Protein AF-A0A8T6WAS5-F1 (afdb_monomer_lite)

Sequence (85 aa):
TLGVDYFTGWLTPRAINGLGDYFEFNLLPKIKGIYDKEQLAFTDLPYTEPKIDAVFLSHAHMDHMGHIAFLDEKIPIHCGYGTKI

Foldseek 3Di:
DPQPVPDPDDDDDDPQQQCAVCVVVVVDDQDAQWFAQSSCVNDPRHHDHHPDQAAEQEAQDCSGCVCVNGTHPNHYYDYDPRRDD

Radius of gyration: 15.74 Å; chains: 1; bounding box: 29×49×22 Å

Structure (mmCIF, N/CA/C/O backbone):
data_AF-A0A8T6WAS5-F1
#
_entry.i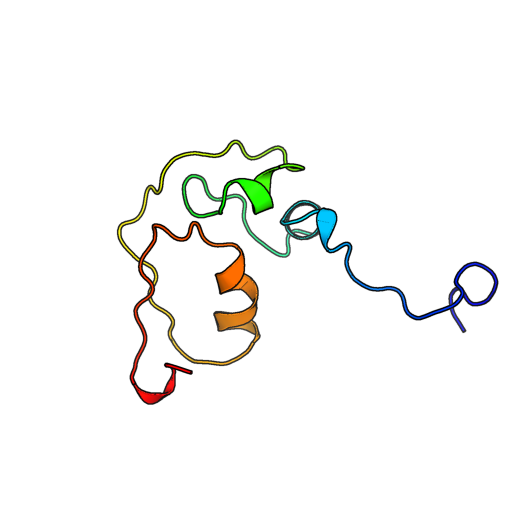d   AF-A0A8T6WAS5-F1
#
loop_
_atom_site.group_PDB
_atom_site.id
_atom_site.type_symbol
_atom_site.label_atom_id
_atom_site.label_alt_id
_atom_site.label_comp_id
_atom_site.label_asym_id
_atom_site.label_entity_id
_atom_site.label_seq_id
_atom_site.pdbx_PDB_ins_code
_atom_site.Cartn_x
_atom_site.Cartn_y
_atom_site.Cartn_z
_atom_site.occupancy
_atom_site.B_iso_or_equiv
_atom_site.auth_seq_id
_atom_site.auth_comp_id
_atom_site.auth_asym_id
_atom_site.auth_atom_id
_atom_site.pdbx_PDB_model_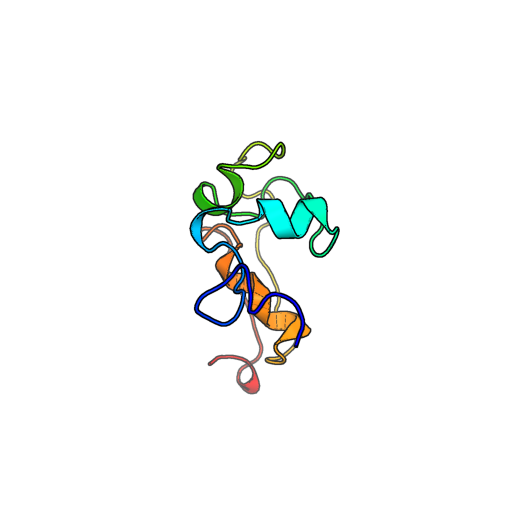num
ATOM 1 N N . THR A 1 1 ? 5.967 31.039 -12.767 1.00 58.66 1 THR A N 1
ATOM 2 C CA . THR A 1 1 ? 5.711 29.587 -12.604 1.00 58.66 1 THR A CA 1
ATOM 3 C C . THR A 1 1 ? 4.513 29.416 -11.692 1.00 58.66 1 THR A C 1
ATOM 5 O O . THR A 1 1 ? 4.260 30.304 -10.888 1.00 58.66 1 THR A O 1
ATOM 8 N N . LEU A 1 2 ? 3.718 28.355 -11.864 1.00 65.75 2 LEU A N 1
ATOM 9 C CA . LEU A 1 2 ? 2.499 28.147 -11.072 1.00 65.75 2 LEU A CA 1
ATOM 10 C C . LEU A 1 2 ? 2.841 28.118 -9.568 1.00 65.75 2 LEU A C 1
ATOM 12 O O . LEU A 1 2 ? 3.670 27.313 -9.157 1.00 65.75 2 LEU A O 1
ATOM 16 N N . GLY A 1 3 ? 2.220 28.986 -8.764 1.00 75.50 3 GLY A N 1
ATOM 17 C CA . GLY A 1 3 ? 2.239 28.884 -7.298 1.00 75.50 3 GLY A CA 1
ATOM 18 C C . GLY A 1 3 ? 3.419 29.514 -6.546 1.00 75.50 3 GLY A C 1
ATOM 19 O O . GLY A 1 3 ? 3.459 29.382 -5.328 1.00 75.50 3 GLY A O 1
ATOM 20 N N . VAL A 1 4 ? 4.344 30.225 -7.203 1.00 80.38 4 VAL A N 1
ATOM 21 C CA . VAL A 1 4 ? 5.508 30.842 -6.516 1.00 80.38 4 VAL A CA 1
ATOM 22 C C . VAL A 1 4 ? 5.148 31.919 -5.495 1.00 80.38 4 VAL A C 1
ATOM 24 O O . VAL A 1 4 ? 5.905 32.136 -4.557 1.00 80.38 4 VAL A O 1
ATOM 27 N N . ASP A 1 5 ? 3.984 32.550 -5.646 1.00 86.75 5 ASP A N 1
ATOM 28 C CA . ASP A 1 5 ? 3.487 33.547 -4.692 1.00 86.75 5 ASP A CA 1
ATOM 29 C C . ASP A 1 5 ? 2.876 32.902 -3.433 1.00 86.75 5 ASP A C 1
ATOM 31 O O . ASP A 1 5 ? 2.610 33.589 -2.450 1.00 86.75 5 ASP A O 1
ATOM 35 N N . TYR A 1 6 ? 2.647 31.582 -3.455 1.00 83.25 6 TYR A N 1
ATOM 36 C CA . TYR A 1 6 ? 1.919 30.854 -2.410 1.00 83.25 6 TYR A CA 1
ATOM 37 C C . TYR A 1 6 ? 2.734 29.737 -1.751 1.00 83.25 6 TYR A C 1
ATOM 39 O O . TYR A 1 6 ? 2.453 29.377 -0.609 1.00 83.25 6 TYR A O 1
ATOM 47 N N . PHE A 1 7 ? 3.741 29.187 -2.433 1.00 81.12 7 PHE A N 1
ATOM 48 C CA . PHE A 1 7 ? 4.514 28.045 -1.951 1.00 81.12 7 PHE A CA 1
ATOM 49 C C . PHE A 1 7 ? 6.014 28.330 -1.982 1.00 81.12 7 PHE A C 1
ATOM 51 O O . PHE A 1 7 ? 6.550 28.861 -2.951 1.00 81.12 7 PHE A O 1
ATOM 58 N N . THR A 1 8 ? 6.706 27.916 -0.922 1.00 82.38 8 THR A N 1
ATOM 59 C CA . THR A 1 8 ? 8.162 28.064 -0.775 1.00 82.38 8 THR A CA 1
ATOM 60 C C . THR A 1 8 ? 8.958 26.937 -1.445 1.00 82.38 8 THR A C 1
ATOM 62 O O . THR A 1 8 ? 10.186 26.984 -1.461 1.00 82.38 8 THR A O 1
ATOM 65 N N . GLY A 1 9 ? 8.285 25.927 -2.009 1.00 79.69 9 GLY A N 1
ATOM 66 C CA . GLY A 1 9 ? 8.910 24.764 -2.637 1.00 79.69 9 GLY A CA 1
ATOM 67 C C . GLY A 1 9 ? 7.955 23.969 -3.527 1.00 79.69 9 GLY A C 1
ATOM 68 O O . GLY A 1 9 ? 6.813 24.370 -3.758 1.00 79.69 9 GLY A O 1
ATOM 69 N N . TRP A 1 10 ? 8.440 22.835 -4.038 1.00 81.44 10 TRP A N 1
ATOM 70 C CA . TRP A 1 10 ? 7.637 21.914 -4.842 1.00 81.44 10 TRP A CA 1
ATOM 71 C C . TRP A 1 10 ? 6.491 21.329 -4.019 1.00 81.44 10 TRP A C 1
ATOM 73 O O . TRP A 1 10 ? 6.690 20.895 -2.885 1.00 81.44 10 TRP A O 1
ATOM 83 N N . LEU A 1 11 ? 5.301 21.283 -4.614 1.00 80.81 11 LEU A N 1
ATOM 84 C CA . LEU A 1 11 ? 4.173 20.567 -4.035 1.00 80.81 11 LEU A CA 1
ATOM 85 C C . LEU A 1 11 ? 4.452 19.064 -4.073 1.00 80.81 11 LEU A C 1
ATOM 87 O O . LEU A 1 11 ? 4.815 18.520 -5.116 1.00 80.81 11 LEU A O 1
ATOM 91 N N . THR A 1 12 ? 4.261 18.401 -2.938 1.00 81.12 12 THR A N 1
ATOM 92 C CA . THR A 1 12 ? 4.402 16.952 -2.796 1.00 81.12 12 THR A CA 1
ATOM 93 C C . THR A 1 12 ? 3.097 16.338 -2.282 1.00 81.12 12 THR A C 1
ATOM 95 O O . THR A 1 12 ? 2.294 17.036 -1.652 1.00 81.12 12 THR A O 1
ATOM 98 N N . PRO A 1 13 ? 2.852 15.040 -2.543 1.00 81.81 13 PRO A N 1
ATOM 99 C CA . PRO A 1 13 ? 1.726 14.327 -1.952 1.00 81.81 13 PRO A CA 1
ATOM 100 C C . PRO A 1 13 ? 1.733 14.406 -0.422 1.00 81.81 13 PRO A C 1
ATOM 102 O O . PRO A 1 13 ? 2.787 14.410 0.222 1.00 81.81 13 PRO A O 1
ATOM 105 N N . ARG A 1 14 ? 0.540 14.434 0.174 1.00 86.12 14 ARG A N 1
ATOM 106 C CA . ARG A 1 14 ? 0.375 14.519 1.627 1.00 86.12 14 ARG A CA 1
ATOM 107 C C . ARG A 1 14 ? 0.649 13.163 2.269 1.00 86.12 14 ARG A C 1
ATOM 109 O O . ARG A 1 14 ? -0.250 12.337 2.361 1.00 86.12 14 ARG A O 1
ATOM 116 N N . ALA A 1 15 ? 1.864 12.964 2.778 1.00 81.06 15 ALA A N 1
ATOM 117 C CA . ALA A 1 15 ? 2.277 11.694 3.388 1.00 81.06 15 ALA A CA 1
ATOM 118 C C . ALA A 1 15 ? 1.351 11.208 4.524 1.00 81.06 15 ALA A C 1
ATOM 120 O O . ALA A 1 15 ? 1.151 10.012 4.684 1.00 81.06 15 ALA A O 1
ATOM 121 N N . ILE A 1 16 ? 0.751 12.129 5.287 1.00 87.50 16 ILE A N 1
ATOM 122 C CA . ILE A 1 16 ? -0.127 11.796 6.422 1.00 87.50 16 ILE A CA 1
ATOM 123 C C . ILE A 1 16 ? -1.502 11.281 5.958 1.00 87.50 16 ILE A C 1
ATOM 125 O O . ILE A 1 16 ? -2.165 10.577 6.708 1.00 87.50 16 ILE A O 1
ATOM 129 N N . ASN A 1 17 ? -1.951 11.604 4.737 1.00 92.56 17 ASN A N 1
ATOM 130 C CA . ASN A 1 17 ? -3.322 11.306 4.300 1.00 92.56 17 ASN A CA 1
ATOM 131 C C . ASN A 1 17 ? -3.532 9.851 3.836 1.00 92.56 17 ASN A C 1
ATOM 133 O O . ASN A 1 17 ? -4.650 9.493 3.462 1.00 92.56 17 ASN A O 1
ATOM 137 N N . GLY A 1 18 ? -2.477 9.027 3.826 1.00 93.69 18 GLY A N 1
ATOM 138 C CA . GLY A 1 18 ? -2.537 7.637 3.370 1.00 93.69 18 GLY A CA 1
ATOM 139 C C . GLY A 1 18 ? -3.233 7.508 2.011 1.00 93.69 18 GLY A C 1
ATOM 140 O O . GLY A 1 18 ? -2.885 8.193 1.046 1.00 93.69 18 GLY A O 1
ATOM 141 N N . LEU A 1 19 ? -4.273 6.672 1.956 1.00 96.19 19 LEU A N 1
ATOM 142 C CA . LEU A 1 19 ? -5.065 6.400 0.752 1.00 96.19 19 LEU A CA 1
ATOM 143 C C . LEU A 1 19 ? -6.106 7.475 0.405 1.00 96.19 19 LEU A C 1
ATOM 145 O O . LEU A 1 19 ? -6.737 7.373 -0.647 1.00 96.19 19 LEU A O 1
ATOM 149 N N . GLY A 1 20 ? -6.291 8.507 1.235 1.00 95.88 20 GLY A N 1
ATOM 150 C CA . GLY A 1 20 ? -7.334 9.519 1.036 1.00 95.88 20 GLY A CA 1
ATOM 151 C C . GLY A 1 20 ? -7.272 10.183 -0.342 1.00 95.88 20 GLY A C 1
ATOM 152 O O . GLY A 1 20 ? -8.268 10.198 -1.062 1.00 95.88 20 GLY A O 1
ATOM 153 N N . ASP A 1 21 ? -6.087 10.646 -0.751 1.00 94.31 21 ASP A N 1
ATOM 154 C CA . ASP A 1 21 ? -5.898 11.301 -2.057 1.00 94.31 21 ASP A CA 1
ATOM 155 C C . ASP A 1 21 ? -6.037 10.303 -3.215 1.00 94.31 21 ASP A C 1
ATOM 157 O O . 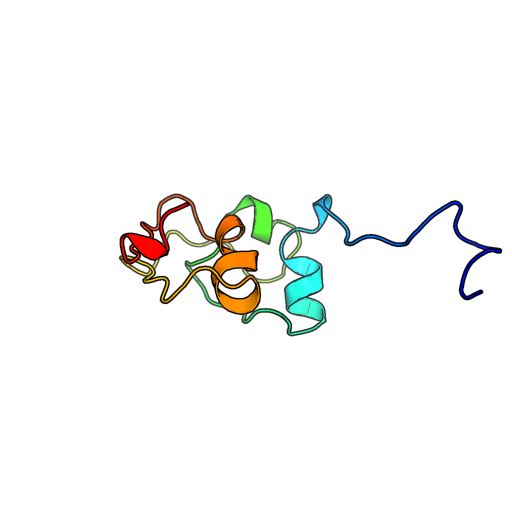ASP A 1 21 ? -6.607 10.620 -4.258 1.00 94.31 21 ASP A O 1
ATOM 161 N N . TYR A 1 22 ? -5.570 9.068 -3.024 1.00 95.31 22 TYR A N 1
ATOM 162 C CA . TYR A 1 22 ? -5.663 8.022 -4.041 1.00 95.31 22 TYR A CA 1
ATOM 163 C C . TYR A 1 22 ? -7.112 7.629 -4.330 1.00 95.31 22 TYR A C 1
ATOM 165 O O . TYR A 1 22 ? -7.456 7.365 -5.482 1.00 95.31 22 TYR A O 1
ATOM 173 N N . PHE A 1 23 ? -7.968 7.613 -3.309 1.00 96.75 23 PHE A N 1
ATOM 174 C CA . PHE A 1 23 ? -9.393 7.355 -3.474 1.00 96.75 23 PHE A CA 1
ATOM 175 C C . PHE A 1 23 ? -10.146 8.556 -4.044 1.00 96.75 23 PHE A C 1
ATOM 177 O O . PHE A 1 23 ? -10.970 8.359 -4.933 1.00 96.75 23 PHE A O 1
ATOM 184 N N . GLU A 1 24 ? -9.854 9.775 -3.586 1.00 95.25 24 GLU A N 1
ATOM 185 C CA . GLU A 1 24 ? -10.484 11.002 -4.100 1.00 95.25 24 GLU A CA 1
ATOM 186 C C . GLU A 1 24 ? -10.278 11.148 -5.614 1.00 95.25 24 GLU A C 1
ATOM 188 O O . GLU A 1 24 ? -11.216 11.404 -6.367 1.00 95.25 24 GLU A O 1
ATOM 193 N N . PHE A 1 25 ? -9.050 10.908 -6.081 1.00 94.56 25 PHE A N 1
ATOM 194 C CA . PHE A 1 25 ? -8.696 11.028 -7.495 1.00 94.56 25 PHE A CA 1
ATOM 195 C C . PHE A 1 25 ? -8.878 9.732 -8.301 1.00 94.56 25 PHE A C 1
ATOM 197 O O . PHE A 1 25 ? -8.478 9.684 -9.463 1.00 94.56 25 PHE A O 1
ATOM 204 N N . ASN A 1 26 ? -9.487 8.687 -7.727 1.00 95.75 26 ASN A N 1
ATOM 205 C CA . ASN A 1 26 ? -9.676 7.372 -8.361 1.00 95.75 26 ASN A CA 1
ATOM 206 C C . ASN A 1 26 ? -8.375 6.735 -8.899 1.00 95.75 26 ASN A C 1
ATOM 208 O O . ASN A 1 26 ? -8.392 6.005 -9.889 1.00 95.75 26 ASN A O 1
ATOM 212 N N . LEU A 1 27 ? -7.241 6.999 -8.244 1.00 94.06 27 LEU A N 1
ATOM 213 C CA . LEU A 1 27 ? -5.949 6.378 -8.553 1.00 94.06 27 LEU A CA 1
ATOM 214 C C . LEU A 1 27 ? -5.867 4.941 -8.023 1.00 94.06 27 LEU A C 1
ATOM 216 O O . LEU A 1 27 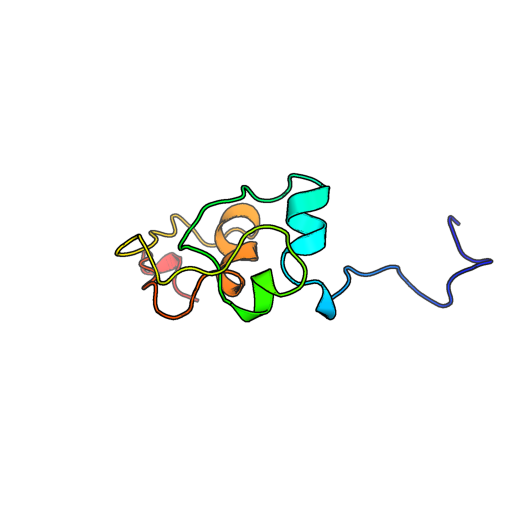? -5.116 4.129 -8.558 1.00 94.06 27 LEU A O 1
ATOM 220 N N . LEU A 1 28 ? -6.637 4.628 -6.974 1.00 95.62 28 LEU A N 1
ATOM 221 C CA . LEU A 1 28 ? -6.774 3.283 -6.421 1.00 95.62 28 LEU A CA 1
ATOM 222 C C . LEU A 1 28 ? -8.245 2.931 -6.149 1.00 95.62 28 LEU A C 1
ATOM 224 O O . LEU A 1 28 ? -9.030 3.801 -5.768 1.00 95.62 28 LEU A O 1
ATOM 228 N N . PRO A 1 29 ? -8.636 1.655 -6.317 1.00 96.75 29 PRO A N 1
ATOM 229 C CA . PRO A 1 29 ? -9.994 1.204 -6.043 1.00 96.75 29 PRO A CA 1
ATOM 230 C C . PRO A 1 29 ? -10.250 1.017 -4.541 1.00 96.75 29 PRO A C 1
ATOM 232 O O . PRO A 1 29 ? -9.381 0.590 -3.792 1.00 96.75 29 PRO A O 1
ATOM 235 N N . LYS A 1 30 ? -11.489 1.224 -4.091 1.00 97.31 30 LYS A N 1
ATOM 236 C CA . LYS A 1 30 ? -11.895 0.917 -2.709 1.00 97.31 30 LYS A CA 1
ATOM 237 C C . LYS A 1 30 ? -12.252 -0.566 -2.560 1.00 97.31 30 LYS A C 1
ATOM 239 O O . LYS A 1 30 ? -13.391 -0.963 -2.801 1.00 97.31 30 LYS A O 1
ATOM 244 N N . ILE A 1 31 ? -11.290 -1.391 -2.150 1.00 97.12 31 ILE A N 1
ATOM 245 C CA . ILE A 1 31 ? -11.468 -2.838 -1.944 1.00 97.12 31 ILE A CA 1
ATOM 246 C C . ILE A 1 31 ? -11.369 -3.162 -0.448 1.00 97.12 31 ILE A C 1
ATOM 248 O O . ILE A 1 31 ? -10.411 -2.796 0.228 1.00 97.12 31 ILE A O 1
ATOM 252 N N . LYS A 1 32 ? -12.373 -3.861 0.093 1.00 97.44 32 LYS A N 1
ATOM 253 C CA . LYS A 1 32 ? -12.401 -4.245 1.514 1.00 97.44 32 LYS A CA 1
ATOM 254 C C . LYS A 1 32 ? -11.451 -5.409 1.789 1.00 97.44 32 LYS A C 1
ATOM 256 O O . LYS A 1 32 ? -11.522 -6.421 1.098 1.00 97.44 32 LYS A O 1
ATOM 261 N N . GLY A 1 33 ? -10.669 -5.297 2.862 1.00 97.88 33 GLY A N 1
ATOM 262 C CA . GLY A 1 33 ? -9.806 -6.376 3.350 1.00 97.88 33 GLY A CA 1
ATOM 263 C C . GLY A 1 33 ? -8.516 -6.556 2.560 1.00 97.88 33 GLY A C 1
ATOM 264 O O . GLY A 1 33 ? -8.032 -7.682 2.483 1.00 97.88 33 GLY A O 1
ATOM 265 N N . ILE A 1 34 ? -8.001 -5.482 1.950 1.00 97.75 34 ILE A N 1
ATOM 266 C CA . ILE A 1 34 ? -6.677 -5.492 1.307 1.00 97.75 34 ILE A CA 1
ATOM 267 C C . ILE A 1 34 ? -5.720 -4.423 1.838 1.00 97.75 34 ILE A C 1
ATOM 269 O O . ILE A 1 34 ? -4.515 -4.611 1.740 1.00 97.75 34 ILE A O 1
ATOM 273 N N . TYR A 1 35 ? -6.235 -3.310 2.366 1.00 97.94 35 TYR A N 1
ATOM 274 C CA . TYR A 1 35 ? -5.425 -2.155 2.748 1.00 97.94 35 TYR A CA 1
ATOM 275 C C . TYR A 1 35 ? -5.129 -2.130 4.242 1.00 97.94 35 TYR A C 1
ATOM 277 O O . TYR A 1 35 ? -5.987 -2.495 5.051 1.00 97.94 35 TYR A O 1
ATOM 285 N N . ASP A 1 36 ? -3.940 -1.642 4.582 1.00 97.25 36 ASP A N 1
ATOM 286 C CA . ASP A 1 36 ? -3.502 -1.455 5.958 1.00 97.25 36 ASP A CA 1
ATOM 287 C C . ASP A 1 36 ? -4.381 -0.443 6.718 1.00 97.25 36 ASP A C 1
ATOM 289 O O . ASP A 1 36 ? -4.945 0.505 6.159 1.00 97.25 36 ASP A O 1
ATOM 293 N N . LYS A 1 37 ? -4.497 -0.646 8.031 1.00 97.06 37 LYS A N 1
ATOM 294 C CA . LYS A 1 37 ? -5.341 0.166 8.905 1.00 97.06 37 LYS A CA 1
ATOM 295 C C . LYS A 1 37 ? -4.900 1.630 8.968 1.00 97.06 37 LYS A C 1
ATOM 297 O O . LYS A 1 37 ? -5.767 2.504 8.985 1.00 97.06 37 LYS A O 1
ATOM 302 N N . GLU A 1 38 ? -3.600 1.911 9.028 1.00 96.12 38 GLU A N 1
ATOM 303 C CA . GLU A 1 38 ? -3.078 3.281 9.109 1.00 96.12 38 GLU A CA 1
ATOM 304 C C . GLU A 1 38 ? -3.321 4.029 7.798 1.00 96.12 38 GLU A C 1
ATOM 306 O O . GLU A 1 38 ? -3.722 5.193 7.802 1.00 96.12 38 GLU A O 1
ATOM 311 N N . GLN A 1 39 ? -3.194 3.327 6.672 1.00 96.44 39 GLN A N 1
ATOM 312 C CA . GLN A 1 39 ? -3.431 3.881 5.337 1.00 96.44 39 GLN A CA 1
ATOM 313 C C . GLN A 1 39 ? -4.897 4.276 5.109 1.00 96.44 39 GLN A C 1
ATOM 315 O O . GLN A 1 39 ? -5.180 5.178 4.318 1.00 96.44 39 GLN A O 1
ATOM 320 N N . LEU A 1 40 ? -5.831 3.636 5.821 1.00 97.00 40 LEU A N 1
ATOM 321 C CA . LEU A 1 40 ? -7.268 3.913 5.762 1.00 97.00 40 LEU A CA 1
ATOM 322 C C . LEU A 1 40 ? -7.751 4.979 6.758 1.00 97.00 40 LEU A C 1
ATOM 324 O O . LEU A 1 40 ? -8.921 5.361 6.686 1.00 97.00 40 LEU A O 1
ATOM 328 N N . ALA A 1 41 ? -6.894 5.473 7.662 1.00 95.12 41 ALA A N 1
ATOM 329 C CA . ALA A 1 41 ? -7.286 6.297 8.814 1.00 95.12 41 ALA A CA 1
ATOM 330 C C . ALA A 1 41 ? -8.098 7.560 8.462 1.00 95.12 41 ALA A C 1
ATOM 332 O O . ALA A 1 41 ? -8.913 8.010 9.267 1.00 95.12 41 ALA A O 1
ATOM 333 N N . PHE A 1 42 ? -7.904 8.105 7.259 1.00 94.56 42 PHE A N 1
ATOM 334 C CA . PHE A 1 42 ? -8.564 9.321 6.770 1.00 94.56 42 PHE A CA 1
ATOM 335 C C . PHE A 1 42 ? -9.490 9.061 5.572 1.00 94.56 42 PHE A C 1
ATOM 337 O O . PHE A 1 42 ? -9.744 9.955 4.767 1.00 94.56 42 PHE A O 1
ATOM 344 N N . THR A 1 43 ? -9.985 7.830 5.434 1.00 96.12 43 THR A N 1
ATOM 345 C CA . THR A 1 43 ? -10.861 7.416 4.329 1.00 96.12 43 THR A CA 1
ATOM 346 C C . THR A 1 43 ? -12.248 7.007 4.826 1.00 96.12 43 THR A C 1
ATOM 348 O O . THR A 1 43 ? -12.460 6.744 6.007 1.00 96.12 43 THR A O 1
ATOM 351 N N . ASP A 1 44 ? -13.210 6.922 3.910 1.00 96.50 44 ASP A N 1
ATOM 352 C CA . ASP A 1 44 ? -14.556 6.387 4.153 1.00 96.50 44 ASP A CA 1
ATOM 353 C C . ASP A 1 44 ? -14.628 4.850 4.043 1.00 96.50 44 ASP A C 1
ATOM 355 O O . ASP A 1 44 ? -15.694 4.259 4.233 1.00 96.50 44 ASP A O 1
ATOM 359 N N . LEU A 1 45 ? -13.509 4.187 3.730 1.00 97.56 45 LEU A N 1
ATOM 360 C CA . LEU A 1 45 ? -13.417 2.737 3.645 1.00 97.56 45 LEU A CA 1
ATOM 361 C C . LEU A 1 45 ? -12.996 2.177 5.014 1.00 97.56 45 LEU A C 1
ATOM 363 O O . LEU A 1 45 ? -11.839 2.325 5.406 1.00 97.56 45 LEU A O 1
ATOM 367 N N . PRO A 1 46 ? -13.897 1.511 5.760 1.00 96.56 46 PRO A N 1
ATOM 368 C CA . PRO A 1 46 ? -13.545 0.974 7.065 1.00 96.56 46 PRO A CA 1
ATOM 369 C C . PRO A 1 46 ? -12.550 -0.179 6.931 1.00 96.56 46 PRO A C 1
ATOM 371 O O . PRO A 1 46 ? -12.696 -1.042 6.057 1.00 96.56 46 PRO A O 1
ATOM 374 N N . TYR A 1 47 ? -11.593 -0.228 7.857 1.00 97.88 47 TYR A N 1
ATOM 375 C CA . TYR A 1 47 ? -10.690 -1.364 7.995 1.00 97.88 47 TYR A CA 1
ATOM 376 C C . TYR A 1 47 ? -11.464 -2.667 8.232 1.00 97.88 47 TYR A C 1
ATOM 378 O O . TYR A 1 47 ? -12.419 -2.720 9.013 1.00 97.88 47 TYR A O 1
ATOM 386 N N . THR A 1 48 ? -11.000 -3.737 7.594 1.00 97.81 48 THR A N 1
ATOM 387 C CA . THR A 1 48 ? -11.366 -5.116 7.913 1.00 97.81 48 THR A CA 1
ATOM 388 C C . THR A 1 48 ? -10.111 -5.967 7.839 1.00 97.81 48 THR A C 1
ATOM 390 O O . THR A 1 48 ? -9.277 -5.702 6.978 1.00 97.81 48 THR A O 1
ATOM 393 N N . GLU A 1 49 ? -10.038 -7.025 8.647 1.00 97.50 49 GLU A N 1
ATOM 394 C CA . GLU A 1 49 ? -8.999 -8.050 8.497 1.00 97.50 49 GLU A CA 1
ATOM 395 C C . GLU A 1 49 ? -8.912 -8.552 7.040 1.00 97.50 49 GLU A C 1
ATOM 397 O O . GLU A 1 49 ? -9.932 -8.515 6.326 1.00 97.50 49 GLU A O 1
ATOM 402 N N . PRO A 1 50 ? -7.726 -9.014 6.596 1.00 98.12 50 PRO A N 1
ATOM 403 C CA . PRO A 1 50 ? -7.517 -9.505 5.244 1.00 98.12 50 PRO A CA 1
ATOM 404 C C . PRO A 1 50 ? -8.590 -10.489 4.779 1.00 98.12 50 PRO A C 1
ATOM 406 O O . PRO A 1 50 ? -8.969 -11.417 5.493 1.00 98.12 50 PRO A O 1
ATOM 409 N N . LYS A 1 51 ? -9.081 -10.281 3.555 1.00 98.12 51 LYS A N 1
ATOM 410 C CA . LYS A 1 51 ? -10.095 -11.139 2.910 1.00 98.12 51 LYS A CA 1
ATOM 411 C C . LYS A 1 51 ? -9.555 -11.928 1.726 1.00 98.12 51 LYS A C 1
ATOM 413 O O . LYS A 1 51 ? -10.325 -12.569 1.013 1.00 98.12 51 LYS A O 1
ATOM 418 N N . ILE A 1 52 ? -8.252 -11.835 1.507 1.00 97.50 52 ILE A N 1
ATOM 419 C CA . ILE A 1 52 ? -7.519 -12.552 0.476 1.00 97.50 52 ILE A CA 1
ATOM 420 C C . ILE A 1 52 ? -6.336 -13.253 1.126 1.00 97.50 52 ILE A C 1
ATOM 422 O O . ILE A 1 52 ? -5.774 -12.753 2.100 1.00 97.50 52 ILE A O 1
ATOM 426 N N . ASP A 1 53 ? -5.956 -14.393 0.563 1.00 98.25 53 ASP A N 1
ATOM 427 C CA . ASP A 1 53 ? -4.854 -15.190 1.095 1.00 98.25 53 ASP A CA 1
ATOM 428 C C . ASP A 1 53 ? -3.484 -14.654 0.672 1.00 98.25 53 ASP A C 1
ATOM 430 O O . ASP A 1 53 ? -2.508 -14.885 1.376 1.00 98.25 53 ASP A O 1
ATOM 434 N N . ALA A 1 54 ? -3.391 -13.983 -0.485 1.00 97.94 54 ALA A N 1
ATOM 435 C CA . ALA A 1 54 ? -2.130 -13.507 -1.049 1.00 97.94 54 ALA A CA 1
ATOM 436 C C . ALA A 1 54 ? -2.316 -12.497 -2.194 1.00 97.94 54 ALA A C 1
ATOM 438 O O . ALA A 1 54 ? -3.365 -12.449 -2.843 1.00 97.94 54 ALA A O 1
ATOM 439 N N . VAL A 1 55 ? -1.240 -11.772 -2.512 1.00 97.81 55 VAL A N 1
ATOM 440 C CA . VAL A 1 55 ? -1.083 -10.978 -3.742 1.00 97.81 55 VAL A CA 1
ATOM 441 C C . VAL A 1 55 ? 0.074 -11.534 -4.573 1.00 97.81 55 VAL A C 1
ATOM 443 O O . VAL A 1 55 ? 1.151 -11.817 -4.052 1.00 97.81 55 VAL A O 1
ATOM 446 N N . PHE A 1 56 ? -0.129 -11.660 -5.885 1.00 97.62 56 PHE A N 1
ATOM 447 C CA . PHE A 1 56 ? 0.925 -12.030 -6.830 1.00 97.62 56 PHE A CA 1
ATOM 448 C C . PHE A 1 56 ? 1.384 -10.796 -7.606 1.00 97.62 56 PHE A C 1
ATOM 450 O O . PHE A 1 56 ? 0.603 -10.195 -8.344 1.00 97.62 56 PHE A O 1
ATOM 457 N N . LEU A 1 57 ? 2.656 -10.433 -7.463 1.00 97.12 57 LEU A N 1
ATOM 458 C CA . LEU A 1 57 ? 3.275 -9.349 -8.216 1.00 97.12 57 LEU A CA 1
ATOM 459 C C . LEU A 1 57 ? 3.911 -9.903 -9.495 1.00 97.12 57 LEU A C 1
ATOM 461 O O . LEU A 1 57 ? 4.760 -10.796 -9.446 1.00 97.12 57 LEU A O 1
ATOM 465 N N . SER A 1 58 ? 3.502 -9.357 -10.641 1.00 96.69 58 SER A N 1
ATOM 466 C CA . SER A 1 58 ? 3.947 -9.824 -11.956 1.00 96.69 58 SER A CA 1
ATOM 467 C C . SER A 1 58 ? 5.387 -9.419 -12.283 1.00 96.69 58 SER A C 1
ATOM 469 O O . SER A 1 58 ? 6.148 -10.257 -12.760 1.00 96.69 58 SER A O 1
ATOM 471 N N . HIS A 1 59 ? 5.751 -8.152 -12.050 1.00 96.31 59 HIS A N 1
ATOM 472 C CA . HIS A 1 59 ? 7.089 -7.600 -12.279 1.00 96.31 59 HIS A CA 1
ATOM 473 C C . HIS A 1 59 ? 7.317 -6.276 -11.523 1.00 96.31 59 HIS A C 1
ATOM 475 O O . HIS A 1 59 ? 6.391 -5.714 -10.942 1.00 96.31 59 HIS A O 1
ATOM 481 N N . ALA A 1 60 ? 8.561 -5.784 -11.527 1.00 95.19 60 ALA A N 1
ATOM 482 C CA . ALA A 1 60 ? 9.042 -4.689 -10.675 1.00 95.19 60 ALA A CA 1
ATOM 483 C C . ALA A 1 60 ? 8.979 -3.285 -11.314 1.00 95.19 60 ALA A C 1
ATOM 485 O O . ALA A 1 60 ? 9.790 -2.418 -10.990 1.00 95.19 60 ALA A O 1
ATOM 486 N N . HIS A 1 61 ? 8.044 -3.032 -12.232 1.00 96.44 61 HIS A N 1
ATOM 487 C CA . HIS A 1 61 ? 7.794 -1.654 -12.663 1.00 96.44 61 HIS A CA 1
ATOM 488 C C . HIS A 1 61 ? 6.948 -0.903 -11.626 1.00 96.44 61 HIS A C 1
ATOM 490 O O . HIS A 1 61 ? 6.146 -1.492 -10.898 1.00 96.44 61 HIS A O 1
ATOM 496 N N . MET A 1 62 ? 7.152 0.413 -11.542 1.00 94.69 62 MET A N 1
ATOM 497 C CA . MET A 1 62 ? 6.555 1.258 -10.502 1.00 94.69 62 MET A CA 1
ATOM 498 C C . MET A 1 62 ? 5.022 1.264 -10.548 1.00 94.69 62 MET A C 1
ATOM 500 O O . MET A 1 62 ? 4.376 1.307 -9.510 1.00 94.69 62 MET A O 1
ATOM 504 N N . ASP A 1 63 ? 4.428 1.155 -11.729 1.00 95.06 63 ASP A N 1
ATOM 505 C CA . ASP A 1 63 ? 2.981 1.046 -11.929 1.00 95.06 63 ASP A CA 1
ATOM 506 C C . ASP A 1 63 ? 2.389 -0.278 -11.412 1.00 95.06 63 ASP A C 1
ATOM 508 O O . ASP A 1 63 ? 1.185 -0.362 -11.180 1.00 95.06 63 ASP A O 1
ATOM 512 N N . HIS A 1 64 ? 3.230 -1.285 -11.154 1.00 94.94 64 HIS A N 1
ATOM 513 C CA . HIS A 1 64 ? 2.830 -2.565 -10.569 1.00 94.94 64 HIS A CA 1
ATOM 514 C C . HIS A 1 64 ? 3.160 -2.678 -9.077 1.00 94.94 64 HIS A C 1
ATOM 516 O O . HIS A 1 64 ? 2.360 -3.213 -8.310 1.00 94.94 64 HIS A O 1
ATOM 522 N N . MET A 1 65 ? 4.329 -2.191 -8.654 1.00 94.88 65 MET A N 1
ATOM 523 C CA . MET A 1 65 ? 4.808 -2.341 -7.272 1.00 94.88 65 MET A CA 1
ATOM 524 C C . MET A 1 65 ? 4.599 -1.099 -6.394 1.00 94.88 65 MET A C 1
ATOM 526 O O . MET A 1 65 ? 4.623 -1.214 -5.170 1.00 94.88 65 MET A O 1
ATOM 530 N N . GLY A 1 66 ? 4.369 0.076 -6.990 1.00 93.56 66 GLY A N 1
ATOM 531 C CA . GLY A 1 66 ? 4.387 1.397 -6.339 1.00 93.56 66 GLY A CA 1
ATOM 532 C C . GLY A 1 66 ? 3.485 1.554 -5.124 1.00 93.56 66 GLY A C 1
ATOM 533 O O . GLY A 1 66 ? 3.762 2.373 -4.254 1.00 93.56 66 GLY A O 1
ATOM 534 N N . HIS A 1 67 ? 2.432 0.747 -5.042 1.00 94.50 67 HIS A N 1
ATOM 535 C CA . HIS A 1 67 ? 1.407 0.832 -4.005 1.00 94.50 67 HIS A CA 1
ATOM 536 C C . HIS A 1 67 ? 1.386 -0.379 -3.064 1.00 94.50 67 HIS A C 1
ATOM 538 O O . HIS A 1 67 ? 0.461 -0.517 -2.269 1.00 94.50 67 HIS A O 1
ATOM 544 N N . ILE A 1 68 ? 2.398 -1.253 -3.121 1.00 95.31 68 ILE A N 1
ATOM 545 C CA . ILE A 1 68 ? 2.502 -2.416 -2.225 1.00 95.31 68 ILE A CA 1
ATOM 546 C C . ILE A 1 68 ? 2.511 -1.998 -0.753 1.00 95.31 68 ILE A C 1
ATOM 548 O O . ILE A 1 68 ? 1.897 -2.671 0.066 1.00 95.31 68 ILE A O 1
ATOM 552 N N . ALA A 1 69 ? 3.134 -0.862 -0.433 1.00 92.69 69 ALA A N 1
ATOM 553 C CA . ALA A 1 69 ? 3.184 -0.325 0.926 1.00 92.69 69 ALA A CA 1
ATOM 554 C C . ALA A 1 69 ? 1.804 0.057 1.499 1.00 92.69 69 ALA A C 1
ATOM 556 O O . ALA A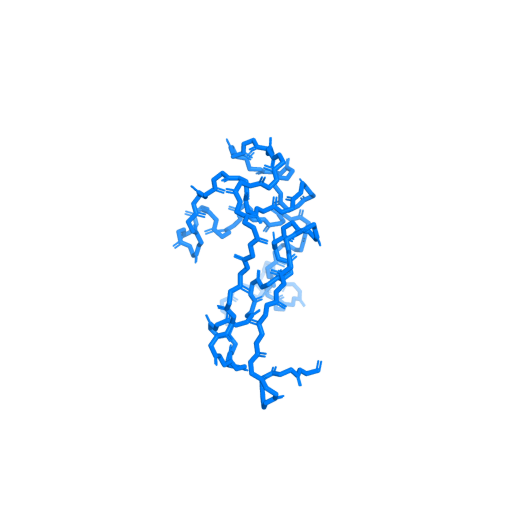 1 69 ? 1.706 0.372 2.680 1.00 92.69 69 ALA A O 1
ATOM 557 N N . PHE A 1 70 ? 0.744 0.054 0.682 1.00 96.38 70 PHE A N 1
ATOM 558 C CA . PHE A 1 70 ? -0.618 0.280 1.159 1.00 96.38 70 PHE A CA 1
ATOM 559 C C . PHE A 1 70 ? -1.350 -0.995 1.574 1.00 96.38 70 PHE A C 1
ATOM 561 O O . PHE A 1 70 ? -2.422 -0.902 2.175 1.00 96.38 70 PHE A O 1
ATOM 568 N N . LEU A 1 71 ? -0.824 -2.169 1.222 1.00 97.50 71 LEU A N 1
ATOM 569 C CA . LEU A 1 71 ? -1.438 -3.446 1.567 1.00 97.50 71 LEU A CA 1
ATOM 570 C C . LEU A 1 71 ? -1.299 -3.730 3.066 1.00 97.50 71 LEU A C 1
ATOM 572 O O . LEU A 1 71 ? -0.307 -3.350 3.680 1.00 97.50 71 LEU A O 1
ATOM 576 N N . ASP A 1 72 ? -2.284 -4.423 3.637 1.00 98.12 72 ASP A N 1
ATOM 577 C CA . ASP A 1 72 ? -2.186 -4.943 5.005 1.00 98.12 72 ASP A CA 1
ATOM 578 C C . ASP A 1 72 ? -1.002 -5.924 5.086 1.00 98.12 72 ASP A C 1
ATOM 580 O O . ASP A 1 72 ? -0.923 -6.874 4.302 1.00 98.12 72 ASP A O 1
ATOM 584 N N . GLU A 1 73 ? -0.082 -5.702 6.029 1.00 97.12 73 GLU A N 1
ATOM 585 C CA . GLU A 1 73 ? 1.161 -6.479 6.177 1.00 97.12 73 GLU A CA 1
ATOM 586 C C . GLU A 1 73 ? 0.927 -7.974 6.443 1.00 97.12 73 GLU A C 1
ATOM 588 O O . GLU A 1 73 ? 1.819 -8.799 6.234 1.00 97.12 73 GLU A O 1
ATOM 593 N N . LYS A 1 74 ? -0.277 -8.352 6.885 1.00 98.00 74 LYS A N 1
ATOM 594 C CA . LYS A 1 74 ? -0.671 -9.755 7.056 1.00 98.00 74 LYS A CA 1
ATOM 595 C C . LYS A 1 74 ? -0.878 -10.477 5.720 1.00 98.00 74 LYS A C 1
ATOM 597 O O . LYS A 1 74 ? -0.956 -11.704 5.719 1.00 98.00 74 LYS A O 1
ATOM 602 N N . ILE A 1 75 ? -0.997 -9.754 4.603 1.00 98.44 75 ILE A N 1
ATOM 603 C CA . ILE A 1 75 ? -1.200 -10.329 3.271 1.00 98.44 75 ILE A CA 1
ATOM 604 C C . ILE A 1 75 ? 0.165 -10.673 2.660 1.00 98.44 75 ILE A C 1
ATOM 606 O O . ILE A 1 75 ? 0.939 -9.771 2.331 1.00 98.44 75 ILE A O 1
ATOM 610 N N . PRO A 1 76 ? 0.486 -11.961 2.447 1.00 97.62 76 PRO A N 1
ATOM 611 C CA . PRO A 1 76 ? 1.738 -12.341 1.819 1.00 97.62 76 PRO A CA 1
ATOM 612 C C . PRO A 1 76 ? 1.773 -11.922 0.346 1.00 97.62 76 PRO A C 1
ATOM 614 O O . PRO A 1 76 ? 0.791 -12.037 -0.395 1.00 97.62 76 PRO A O 1
ATOM 617 N N . ILE A 1 77 ? 2.954 -11.486 -0.090 1.00 97.31 77 ILE A N 1
ATOM 618 C CA . ILE A 1 77 ? 3.222 -11.107 -1.477 1.00 97.31 77 ILE A CA 1
ATOM 619 C C . ILE A 1 77 ? 4.166 -12.130 -2.099 1.00 97.31 77 ILE A C 1
ATOM 621 O O . ILE A 1 77 ? 5.275 -12.363 -1.613 1.00 97.31 77 ILE A O 1
ATOM 625 N N . HIS A 1 78 ? 3.739 -12.720 -3.210 1.00 97.75 78 HIS A N 1
ATOM 626 C CA . HIS A 1 78 ? 4.537 -13.647 -4.001 1.00 97.75 78 HIS A CA 1
ATOM 627 C C . HIS A 1 78 ? 4.962 -12.994 -5.315 1.00 97.75 78 HIS A C 1
ATOM 629 O O . HIS A 1 78 ? 4.174 -12.324 -5.978 1.00 97.75 78 HIS A O 1
ATOM 635 N N . CYS A 1 79 ? 6.211 -13.207 -5.719 1.00 97.50 79 CYS A N 1
ATOM 636 C CA . CYS A 1 79 ? 6.737 -12.721 -6.991 1.00 97.50 79 CYS A CA 1
ATOM 637 C C . CYS A 1 79 ? 7.809 -13.669 -7.537 1.00 97.50 79 CYS A C 1
ATOM 639 O O . CYS A 1 79 ? 8.353 -14.507 -6.810 1.00 97.50 79 CYS A O 1
ATOM 641 N N . GLY A 1 80 ? 8.104 -13.551 -8.833 1.00 96.69 80 GLY A N 1
ATOM 642 C CA . GLY A 1 80 ? 9.213 -14.276 -9.451 1.00 96.69 80 GLY A CA 1
ATOM 643 C C . GLY A 1 80 ? 10.571 -13.781 -8.944 1.00 96.69 80 GLY A C 1
ATOM 644 O O . GLY A 1 80 ? 10.705 -12.638 -8.514 1.00 96.69 80 GLY A O 1
ATOM 645 N N . TYR A 1 81 ? 11.606 -14.620 -9.052 1.00 95.88 81 TYR A N 1
ATOM 646 C CA . TYR A 1 81 ? 12.958 -14.298 -8.571 1.00 95.88 81 TYR A CA 1
ATOM 647 C C . TYR A 1 81 ? 13.480 -12.947 -9.086 1.00 95.88 81 TYR A C 1
ATOM 649 O O . TYR A 1 81 ? 13.958 -12.144 -8.298 1.00 95.88 81 TYR A O 1
ATOM 657 N N . GLY A 1 82 ? 13.316 -12.657 -10.383 1.00 93.69 82 GLY A N 1
ATOM 658 C CA . GLY A 1 82 ? 13.774 -11.394 -10.981 1.00 93.69 82 GLY A CA 1
ATOM 659 C C . GLY A 1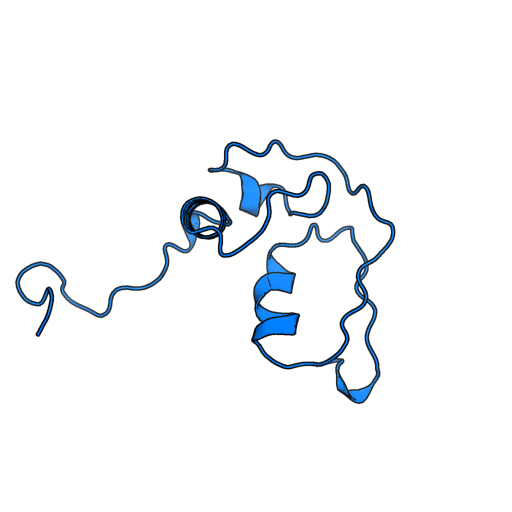 82 ? 12.971 -10.150 -10.576 1.00 93.69 82 GLY A C 1
ATOM 660 O O . GLY A 1 82 ? 13.344 -9.044 -10.941 1.00 93.69 82 GLY A O 1
ATOM 661 N N . THR A 1 83 ? 11.855 -10.319 -9.866 1.00 95.25 83 THR A N 1
ATOM 662 C CA . THR A 1 83 ? 11.020 -9.226 -9.338 1.00 95.25 83 THR A CA 1
ATOM 663 C C . THR A 1 83 ? 11.290 -8.959 -7.861 1.00 95.25 83 THR A C 1
ATOM 665 O O . THR A 1 83 ? 10.972 -7.881 -7.373 1.00 95.25 83 THR A O 1
ATOM 668 N N . LYS A 1 84 ? 11.868 -9.927 -7.143 1.00 90.25 84 LYS A N 1
ATOM 669 C CA . LYS A 1 84 ? 12.189 -9.785 -5.727 1.00 90.25 84 LYS A CA 1
ATOM 670 C C . LYS A 1 84 ? 13.379 -8.831 -5.575 1.00 90.25 84 LYS A C 1
ATOM 672 O O . LYS A 1 84 ? 14.482 -9.177 -5.991 1.00 90.25 84 LYS A O 1
ATOM 677 N N . ILE A 1 85 ? 13.119 -7.647 -5.019 1.00 68.88 85 ILE A N 1
ATOM 678 C CA . ILE A 1 85 ? 14.115 -6.606 -4.712 1.00 68.88 85 ILE A CA 1
ATOM 679 C C . ILE A 1 85 ? 14.615 -6.792 -3.280 1.00 68.88 85 ILE A C 1
ATOM 681 O O . ILE A 1 85 ? 13.771 -7.106 -2.408 1.00 68.88 85 ILE A O 1
#

Secondary structure (DSSP, 8-state):
-TTTTT-SS-----GGGTTHHHHHTTSS---TTSB-TTTTTTSSS------SS-EEE----HHHHTTGGGB-TTS-EEE-GGG--

pLDDT: mean 92.8, std 7.82, range [58.66, 98.44]